Protein AF-A0A9Q3DXQ9-F1 (afdb_monomer_lite)

Structure (mmCIF, N/CA/C/O backbone):
data_AF-A0A9Q3DXQ9-F1
#
_entry.id   AF-A0A9Q3DXQ9-F1
#
loop_
_atom_site.group_PDB
_atom_site.id
_atom_site.type_symbol
_atom_site.label_atom_id
_atom_site.label_alt_id
_atom_site.label_comp_id
_atom_site.label_asym_id
_atom_site.label_entity_id
_atom_site.label_seq_id
_atom_site.pdbx_PDB_ins_code
_atom_site.Cartn_x
_atom_site.Cartn_y
_atom_site.Cartn_z
_atom_site.occupancy
_atom_site.B_iso_or_equiv
_atom_site.auth_seq_id
_atom_site.auth_comp_id
_atom_site.auth_asym_id
_atom_site.auth_atom_id
_atom_site.pdbx_PDB_model_num
ATOM 1 N N . MET A 1 1 ? 27.767 -48.692 -60.771 1.00 51.47 1 MET A N 1
ATOM 2 C CA . MET A 1 1 ? 28.866 -48.585 -59.781 1.00 51.47 1 MET A CA 1
ATOM 3 C C . MET A 1 1 ? 28.469 -47.549 -58.734 1.00 51.47 1 MET A C 1
ATOM 5 O O . MET A 1 1 ? 28.466 -46.366 -59.044 1.00 51.47 1 MET A O 1
ATOM 9 N N . PHE A 1 2 ? 28.055 -47.967 -57.535 1.00 63.66 2 PHE A N 1
ATOM 10 C CA . PHE A 1 2 ? 27.648 -47.040 -56.471 1.00 63.66 2 PHE A CA 1
ATOM 11 C C . PHE A 1 2 ? 28.882 -46.522 -55.724 1.00 63.66 2 PHE A C 1
ATOM 13 O O . PHE A 1 2 ? 29.596 -47.300 -55.092 1.00 63.66 2 PHE A O 1
ATOM 20 N N . ARG A 1 3 ? 29.151 -45.214 -55.803 1.00 76.69 3 ARG A N 1
ATOM 21 C CA . ARG A 1 3 ? 30.182 -44.564 -54.983 1.00 76.69 3 ARG A CA 1
ATOM 22 C C . ARG A 1 3 ? 29.610 -44.366 -53.581 1.00 76.69 3 ARG A C 1
ATOM 24 O O . ARG A 1 3 ? 28.665 -43.603 -53.413 1.00 76.69 3 ARG A O 1
ATOM 31 N N . LYS A 1 4 ? 30.151 -45.072 -52.585 1.00 80.06 4 LYS A N 1
ATOM 32 C CA . LYS A 1 4 ? 29.791 -44.834 -51.181 1.00 80.06 4 LYS A CA 1
ATOM 33 C C . LYS A 1 4 ? 30.232 -43.417 -50.803 1.00 80.06 4 LYS A C 1
ATOM 35 O O . LYS A 1 4 ? 31.366 -43.039 -51.093 1.00 80.06 4 LYS A O 1
ATOM 40 N N . HIS A 1 5 ? 29.344 -42.635 -50.189 1.00 78.12 5 HIS A N 1
ATOM 41 C CA . HIS A 1 5 ? 29.721 -41.339 -49.631 1.00 78.12 5 HIS A CA 1
ATOM 42 C C . HIS A 1 5 ? 30.760 -41.543 -48.522 1.00 78.12 5 HIS A C 1
ATOM 44 O O . HIS A 1 5 ? 30.633 -42.503 -47.756 1.00 78.12 5 HIS A O 1
ATOM 50 N N . PRO A 1 6 ? 31.790 -40.685 -48.427 1.00 79.44 6 PRO A N 1
ATOM 51 C CA . PRO A 1 6 ? 32.726 -40.766 -47.321 1.00 79.44 6 PRO A CA 1
ATOM 52 C C . PRO A 1 6 ? 31.966 -40.480 -46.025 1.00 79.44 6 PRO A C 1
ATOM 54 O O . PRO A 1 6 ? 31.394 -39.406 -45.849 1.00 79.44 6 PRO A O 1
ATOM 57 N N . VAL A 1 7 ? 31.937 -41.465 -45.131 1.00 75.25 7 VAL A N 1
ATOM 58 C CA . VAL A 1 7 ? 31.407 -41.298 -43.779 1.00 75.25 7 VAL A CA 1
ATOM 59 C C . VAL A 1 7 ? 32.590 -40.953 -42.894 1.00 75.25 7 VAL A C 1
ATOM 61 O O . VAL A 1 7 ? 33.538 -41.731 -42.782 1.00 75.25 7 VAL A O 1
ATOM 64 N N . PHE A 1 8 ? 32.557 -39.766 -42.300 1.00 73.25 8 PHE A N 1
ATOM 65 C CA . PHE A 1 8 ? 33.570 -39.366 -41.335 1.00 73.25 8 PHE A CA 1
ATOM 66 C C . PHE A 1 8 ? 33.491 -40.283 -40.107 1.00 73.25 8 PHE A C 1
ATOM 68 O O . PHE A 1 8 ? 32.383 -40.558 -39.634 1.00 73.25 8 PHE A O 1
ATOM 75 N N . PRO A 1 9 ? 34.628 -40.769 -39.577 1.00 74.19 9 PRO A N 1
ATOM 76 C CA . PRO A 1 9 ? 34.614 -41.569 -38.364 1.00 74.19 9 PRO A CA 1
ATOM 77 C C . PRO A 1 9 ? 34.008 -40.744 -37.229 1.00 74.19 9 PRO A C 1
ATOM 79 O O . PRO A 1 9 ? 34.453 -39.634 -36.933 1.00 74.19 9 PRO A O 1
ATOM 82 N N . VAL A 1 10 ? 32.981 -41.290 -36.584 1.00 66.56 10 VAL A N 1
ATOM 83 C CA . VAL A 1 10 ? 32.321 -40.667 -35.433 1.00 66.56 10 VAL A CA 1
ATOM 84 C C . VAL A 1 10 ? 33.156 -40.914 -34.177 1.00 66.56 10 VAL A C 1
ATOM 86 O O . VAL A 1 10 ? 32.727 -41.563 -33.233 1.00 66.56 10 VAL A O 1
ATOM 89 N N . SER A 1 11 ? 34.375 -40.385 -34.134 1.00 67.69 11 SER A N 1
ATOM 90 C CA . SER A 1 11 ? 35.051 -40.139 -32.858 1.00 67.69 11 SER A CA 1
ATOM 91 C C . SER A 1 11 ? 34.874 -38.669 -32.482 1.00 67.69 11 SER A C 1
ATOM 93 O O . SER A 1 11 ? 35.838 -37.939 -32.279 1.00 67.69 11 SER A O 1
ATOM 95 N N . LEU A 1 12 ? 33.619 -38.211 -32.412 1.00 64.50 12 LEU A N 1
ATOM 96 C CA . LEU A 1 12 ? 33.260 -36.896 -31.865 1.00 64.50 12 LEU A CA 1
ATOM 97 C C . LEU A 1 12 ? 33.049 -36.963 -30.348 1.00 64.50 12 LEU A C 1
ATOM 99 O O . LEU A 1 12 ? 32.206 -36.260 -29.795 1.00 64.50 12 LEU A O 1
ATOM 103 N N . VAL A 1 13 ? 33.815 -37.798 -29.646 1.00 67.75 13 VAL A N 1
ATOM 104 C CA . VAL A 1 13 ? 33.833 -37.730 -28.187 1.00 67.75 13 VAL A CA 1
ATOM 105 C C . VAL A 1 13 ? 34.836 -36.655 -27.814 1.00 67.75 13 VAL A C 1
ATOM 107 O O . VAL A 1 13 ? 36.040 -36.890 -27.748 1.00 67.75 13 VAL A O 1
ATOM 110 N N . LYS A 1 14 ? 34.334 -35.437 -27.613 1.00 73.56 14 LYS A N 1
ATOM 111 C CA . LYS A 1 14 ? 35.119 -34.383 -26.976 1.00 73.56 14 LYS A CA 1
ATOM 112 C C . LYS A 1 14 ? 35.345 -34.809 -25.523 1.00 73.56 14 LYS A C 1
ATOM 114 O O . LYS A 1 14 ? 3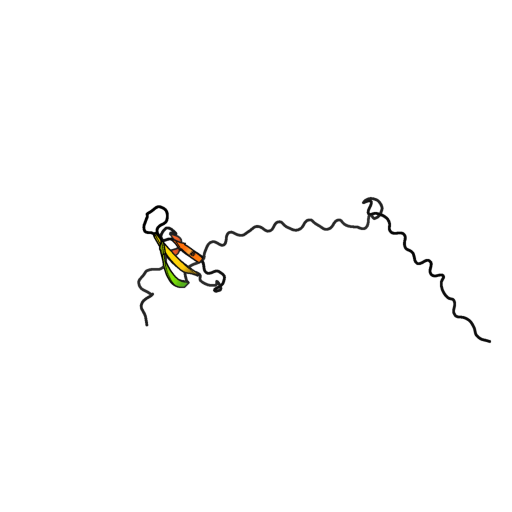4.356 -34.972 -24.807 1.00 73.56 14 LYS A O 1
ATOM 119 N N . PRO A 1 15 ? 36.596 -35.018 -25.078 1.00 71.12 15 PRO A N 1
ATOM 120 C CA . PRO A 1 15 ? 36.844 -35.339 -23.684 1.00 71.12 15 PRO A CA 1
ATOM 121 C C . PRO A 1 15 ? 36.368 -34.168 -22.820 1.00 71.12 15 PRO A C 1
ATOM 123 O O . PRO A 1 15 ? 36.716 -33.012 -23.069 1.00 71.12 15 PRO A O 1
ATOM 126 N N . TYR A 1 16 ? 35.534 -34.464 -21.824 1.00 67.06 16 TYR A N 1
ATOM 127 C CA . TYR A 1 16 ? 35.092 -33.470 -20.856 1.00 67.06 16 TYR A CA 1
ATOM 128 C C . TYR A 1 16 ? 36.249 -33.191 -19.893 1.00 67.06 16 TYR A C 1
ATOM 130 O O . TYR A 1 16 ? 36.520 -33.976 -18.986 1.00 67.06 16 TYR A O 1
ATOM 138 N N . CYS A 1 17 ? 36.973 -32.094 -20.106 1.00 65.88 17 CYS A N 1
ATOM 139 C CA . CYS A 1 17 ? 37.958 -31.631 -19.138 1.00 65.88 17 CYS A CA 1
ATOM 140 C C . CYS A 1 17 ? 37.226 -31.030 -17.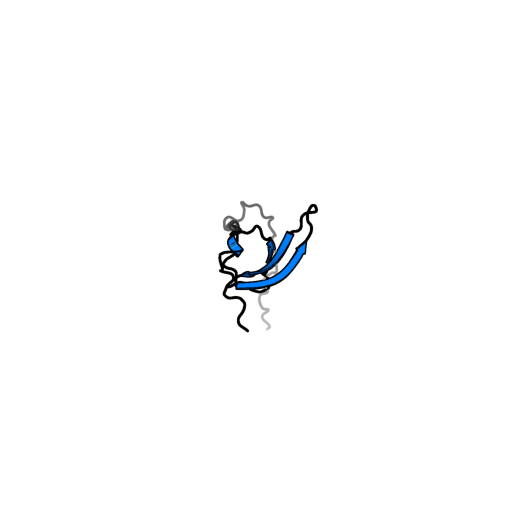933 1.00 65.88 17 CYS A C 1
ATOM 142 O O . CYS A 1 17 ? 36.365 -30.161 -18.096 1.00 65.88 17 CYS A O 1
ATOM 144 N N . GLN A 1 18 ? 37.591 -31.458 -16.721 1.00 69.06 18 GLN A N 1
ATOM 145 C CA . GLN A 1 18 ? 37.190 -30.754 -15.504 1.00 69.06 18 GLN A CA 1
ATOM 146 C C . GLN A 1 18 ? 37.662 -29.298 -15.591 1.00 69.06 18 GLN A C 1
ATOM 148 O O . GLN A 1 18 ? 38.686 -28.998 -16.212 1.00 69.06 18 GLN A O 1
ATOM 153 N N . THR A 1 19 ? 36.863 -28.387 -15.035 1.00 62.34 19 THR A N 1
ATOM 154 C CA . THR A 1 19 ? 37.097 -26.941 -15.115 1.00 62.34 19 THR A CA 1
ATOM 155 C C . THR A 1 19 ? 38.247 -26.558 -14.181 1.00 62.34 19 THR A C 1
ATOM 157 O O . THR A 1 19 ? 38.037 -25.936 -13.151 1.00 62.34 19 THR A O 1
ATOM 160 N N . GLU A 1 20 ? 39.467 -26.942 -14.541 1.00 65.50 20 GLU A N 1
ATOM 161 C CA . GLU A 1 20 ? 40.678 -26.355 -13.980 1.00 65.50 20 GLU A CA 1
ATOM 162 C C . GLU A 1 20 ? 40.853 -24.990 -14.649 1.00 65.50 20 GLU A C 1
ATOM 164 O O . GLU A 1 20 ? 40.933 -24.898 -15.881 1.00 65.50 20 GLU A O 1
ATOM 169 N N . GLY A 1 21 ? 40.830 -23.923 -13.848 1.00 60.41 21 GLY A N 1
ATOM 170 C CA . GLY A 1 21 ? 40.768 -22.532 -14.314 1.00 60.41 21 GLY A CA 1
ATOM 171 C C . GLY A 1 21 ? 41.874 -22.129 -15.296 1.00 60.41 21 GLY A C 1
ATOM 172 O O . GLY A 1 21 ? 41.681 -21.189 -16.063 1.00 60.41 21 GLY A O 1
ATOM 173 N N . ASP A 1 22 ? 42.974 -22.879 -15.336 1.00 61.06 22 ASP A N 1
ATOM 174 C CA . ASP A 1 22 ? 44.168 -22.554 -16.118 1.00 61.06 22 ASP A CA 1
ATOM 175 C C . ASP A 1 22 ? 44.176 -23.138 -17.540 1.00 61.06 22 ASP A C 1
ATOM 177 O O . ASP A 1 22 ? 45.001 -22.751 -18.365 1.00 61.06 22 ASP A O 1
ATOM 181 N N . LYS A 1 23 ? 43.255 -24.053 -17.879 1.00 61.25 23 LYS A N 1
ATOM 182 C CA . LYS A 1 23 ? 43.242 -24.716 -19.204 1.00 61.25 23 LYS A CA 1
ATOM 183 C C . LYS A 1 23 ? 42.430 -23.978 -20.272 1.00 61.25 23 LYS A C 1
ATOM 185 O O . LYS A 1 23 ? 42.541 -24.301 -21.452 1.00 61.25 23 LYS A O 1
ATOM 190 N N . CYS A 1 24 ? 41.633 -22.982 -19.883 1.00 58.78 24 CYS A N 1
ATOM 191 C CA . CYS A 1 24 ? 40.744 -22.245 -20.787 1.00 58.78 24 CYS A CA 1
ATOM 192 C C . CYS A 1 24 ? 40.880 -20.724 -20.582 1.00 58.78 24 CYS A C 1
ATOM 194 O O . CYS A 1 24 ? 39.970 -20.110 -20.017 1.00 58.78 24 CYS A O 1
ATOM 196 N N . PRO A 1 25 ? 41.963 -20.085 -21.070 1.00 60.31 25 PRO A N 1
ATOM 197 C CA . PRO A 1 25 ? 42.223 -18.656 -20.847 1.00 60.31 25 PRO A CA 1
ATOM 198 C C . PRO A 1 25 ? 41.147 -17.732 -21.450 1.00 60.31 25 PRO A C 1
ATOM 200 O O . PRO A 1 25 ? 41.010 -16.581 -21.048 1.00 60.31 25 PRO A O 1
ATOM 203 N N . SER A 1 26 ? 40.339 -18.229 -22.392 1.00 62.03 26 SER A N 1
ATOM 204 C CA . SER A 1 26 ? 39.231 -17.487 -23.013 1.00 62.03 26 SER A CA 1
ATOM 205 C C . SER A 1 26 ? 37.971 -17.408 -22.142 1.00 62.03 26 SER A C 1
ATOM 207 O O . SER A 1 26 ? 37.047 -16.659 -22.468 1.00 62.03 26 SER A O 1
ATOM 209 N N . ARG A 1 27 ? 37.887 -18.183 -21.051 1.00 65.81 27 ARG A N 1
ATOM 210 C CA . ARG A 1 27 ? 36.719 -18.205 -20.164 1.00 65.81 27 ARG A CA 1
ATOM 211 C C . ARG A 1 27 ? 36.796 -17.010 -19.215 1.00 65.81 27 ARG A C 1
ATOM 213 O O . ARG A 1 27 ? 37.249 -17.130 -18.08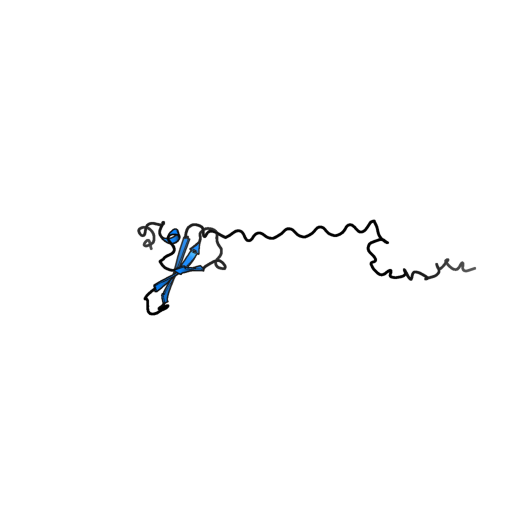1 1.00 65.81 27 ARG A O 1
ATOM 220 N N . LYS A 1 28 ? 36.371 -15.836 -19.691 1.00 71.31 28 LYS A N 1
ATOM 221 C CA . LYS A 1 28 ? 36.205 -14.653 -18.835 1.00 71.31 28 LYS A CA 1
ATOM 222 C C . LYS A 1 28 ? 35.289 -15.042 -17.670 1.00 71.31 28 LYS A C 1
ATOM 224 O O . LYS A 1 28 ? 34.184 -15.530 -17.904 1.00 71.31 28 LYS A O 1
ATOM 229 N N . ARG A 1 29 ? 35.758 -14.891 -16.426 1.00 69.12 29 ARG A N 1
ATOM 230 C CA . ARG A 1 29 ? 34.902 -15.061 -15.243 1.00 69.12 29 ARG A CA 1
ATOM 231 C C . ARG A 1 29 ? 33.733 -14.087 -15.385 1.00 69.12 29 ARG A C 1
ATOM 233 O O . ARG A 1 29 ? 33.956 -12.922 -15.712 1.00 69.12 29 ARG A O 1
ATOM 240 N N . ASN A 1 30 ? 32.509 -14.575 -15.200 1.00 71.06 30 ASN A N 1
ATOM 241 C CA . ASN A 1 30 ? 31.330 -13.715 -15.233 1.00 71.06 30 ASN A CA 1
ATOM 242 C C . ASN A 1 30 ? 31.520 -12.589 -14.203 1.00 71.06 30 ASN A C 1
ATOM 244 O O . ASN A 1 30 ? 31.947 -12.887 -13.083 1.00 71.06 30 ASN A O 1
ATOM 248 N N . PRO A 1 31 ? 31.261 -11.320 -14.563 1.00 74.19 31 PRO A N 1
ATOM 249 C CA . PRO A 1 31 ? 31.372 -10.224 -13.614 1.00 74.19 31 PRO A CA 1
ATOM 250 C C . PRO A 1 31 ? 30.400 -10.452 -12.454 1.00 74.19 31 PRO A C 1
ATOM 252 O O . PRO A 1 31 ? 29.277 -10.920 -12.657 1.00 74.19 31 PRO A O 1
ATOM 255 N N . THR A 1 32 ? 30.852 -10.141 -11.240 1.00 77.56 32 THR A N 1
ATOM 256 C CA . THR A 1 32 ? 30.021 -10.173 -10.034 1.00 77.56 32 THR A CA 1
ATOM 257 C C . THR A 1 32 ? 28.771 -9.311 -10.258 1.00 77.56 32 THR A C 1
ATOM 259 O O . THR A 1 32 ? 28.918 -8.174 -10.718 1.00 77.56 32 THR A O 1
ATOM 262 N N . PRO A 1 33 ? 27.553 -9.816 -9.977 1.00 77.25 33 PRO A N 1
ATOM 263 C CA . PRO A 1 33 ? 26.338 -9.015 -10.085 1.00 77.25 33 PRO A CA 1
ATOM 264 C C . PRO A 1 33 ? 26.422 -7.767 -9.193 1.00 77.25 33 PRO A C 1
ATOM 266 O O . PRO A 1 33 ? 26.996 -7.853 -8.105 1.00 77.25 33 PRO A O 1
ATOM 269 N N . PRO A 1 34 ? 25.867 -6.620 -9.622 1.00 77.94 34 PRO A N 1
ATOM 270 C CA . PRO A 1 34 ? 25.823 -5.433 -8.782 1.00 77.94 34 PRO A CA 1
ATOM 271 C C . PRO A 1 34 ? 24.986 -5.694 -7.525 1.00 77.94 34 PRO A C 1
ATOM 273 O O . PRO A 1 34 ? 23.962 -6.379 -7.572 1.00 77.94 34 PRO A O 1
ATOM 276 N N . GLU A 1 35 ? 25.430 -5.124 -6.409 1.00 75.75 35 GLU A N 1
ATOM 277 C CA . GLU A 1 35 ? 24.699 -5.130 -5.146 1.00 75.75 35 GLU A CA 1
ATOM 278 C C . GLU A 1 35 ? 23.415 -4.300 -5.299 1.00 75.75 35 GLU A C 1
ATOM 280 O O . GLU A 1 35 ? 23.447 -3.144 -5.728 1.00 75.75 35 GLU A O 1
ATOM 285 N N . ILE A 1 36 ? 22.264 -4.912 -5.009 1.00 70.19 36 ILE A N 1
ATOM 286 C CA . ILE A 1 36 ? 20.963 -4.246 -5.079 1.00 70.19 36 ILE A CA 1
ATOM 287 C C . ILE A 1 36 ? 20.836 -3.396 -3.816 1.00 70.19 36 ILE A C 1
ATOM 289 O O . ILE A 1 36 ? 20.591 -3.922 -2.735 1.00 70.19 36 ILE A O 1
ATOM 293 N N . VAL A 1 37 ? 21.013 -2.084 -3.949 1.00 66.62 37 VAL A N 1
ATOM 294 C CA . VAL A 1 37 ? 20.723 -1.149 -2.859 1.00 66.62 37 VAL A CA 1
ATOM 295 C C . VAL A 1 37 ? 19.205 -1.025 -2.755 1.00 66.62 37 VAL A C 1
ATOM 297 O O . VAL A 1 37 ? 18.558 -0.506 -3.668 1.00 66.62 37 VAL A O 1
ATOM 300 N N . GLU A 1 38 ? 18.626 -1.519 -1.661 1.00 62.19 38 GLU A N 1
ATOM 301 C CA . GLU A 1 38 ? 17.232 -1.243 -1.317 1.00 62.19 38 GLU A CA 1
ATOM 30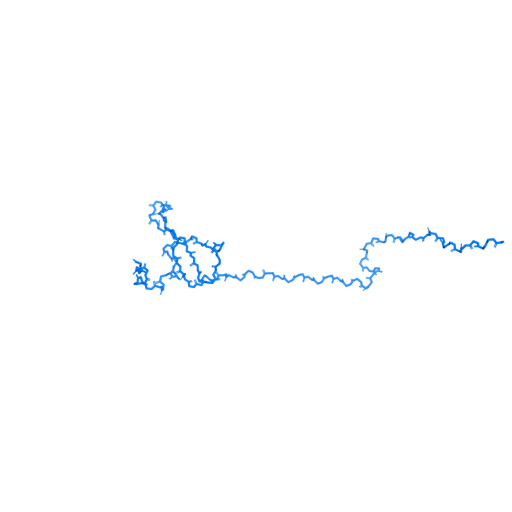2 C C . GLU A 1 38 ? 17.107 0.261 -1.057 1.00 62.19 38 GLU A C 1
ATOM 304 O O . GLU A 1 38 ? 17.503 0.772 -0.011 1.00 62.19 38 GLU A O 1
ATOM 309 N N . VAL A 1 39 ? 16.616 1.001 -2.051 1.00 58.09 39 VAL A N 1
ATOM 310 C CA . VAL A 1 39 ? 16.242 2.401 -1.859 1.00 58.09 39 VAL A CA 1
ATOM 311 C C . VAL A 1 39 ? 15.131 2.395 -0.817 1.00 58.09 39 VAL A C 1
ATOM 313 O O . VAL A 1 39 ? 14.059 1.844 -1.076 1.00 58.09 39 VAL A O 1
ATOM 316 N N . GLU A 1 40 ? 15.378 2.966 0.364 1.00 60.09 40 GLU A N 1
ATOM 317 C CA . GLU A 1 40 ? 14.303 3.205 1.320 1.00 60.09 40 GLU A CA 1
ATOM 318 C C . GLU A 1 40 ? 13.239 4.058 0.619 1.00 60.09 40 GLU A C 1
ATOM 320 O O . GLU A 1 40 ? 13.434 5.250 0.363 1.00 60.09 40 GLU A O 1
ATOM 325 N N . ASP A 1 41 ? 12.120 3.420 0.267 1.00 60.31 41 ASP A N 1
ATOM 326 C CA . ASP A 1 41 ? 10.924 4.062 -0.266 1.00 60.31 41 ASP A CA 1
ATOM 327 C C . ASP A 1 41 ? 10.382 4.989 0.831 1.00 60.31 41 ASP A C 1
ATOM 329 O O . ASP A 1 41 ? 9.494 4.621 1.611 1.00 60.31 41 ASP A O 1
ATOM 333 N N . SER A 1 42 ? 10.933 6.201 0.909 1.00 61.69 42 SER A N 1
ATOM 334 C CA . SER A 1 42 ? 10.336 7.270 1.697 1.00 61.69 42 SER A CA 1
ATOM 335 C C . SER A 1 42 ? 8.894 7.436 1.204 1.00 61.69 42 SER A C 1
ATOM 337 O O . SER A 1 42 ? 8.656 7.609 0.001 1.00 61.69 42 SER A O 1
ATOM 339 N N . PRO A 1 43 ? 7.890 7.274 2.083 1.00 65.31 43 PRO A N 1
ATOM 340 C CA . PRO A 1 43 ? 6.510 7.284 1.642 1.00 65.31 43 PRO A CA 1
ATOM 341 C C . PRO A 1 43 ? 6.189 8.686 1.130 1.00 65.31 43 PRO A C 1
ATOM 343 O O . PRO A 1 43 ? 6.243 9.658 1.880 1.00 65.31 43 PRO A O 1
ATOM 346 N N . GLY A 1 44 ? 5.872 8.780 -0.162 1.00 72.75 44 GLY A N 1
ATOM 347 C CA . GLY A 1 44 ? 5.411 10.021 -0.774 1.00 72.75 44 GLY A CA 1
ATOM 348 C C . GLY A 1 44 ? 4.116 10.542 -0.130 1.00 72.75 44 GLY A C 1
ATOM 349 O O . GLY A 1 44 ? 3.560 9.922 0.777 1.00 72.75 44 GLY A O 1
ATOM 350 N N . PRO A 1 45 ? 3.573 11.671 -0.607 1.00 82.00 45 PRO A N 1
ATOM 351 C CA . PRO A 1 45 ? 2.374 12.267 -0.029 1.00 82.00 45 PRO A CA 1
ATOM 352 C C . PRO A 1 45 ? 1.177 11.308 -0.049 1.00 82.00 45 PRO A C 1
ATOM 354 O O . PRO A 1 45 ? 0.948 10.564 -1.010 1.00 82.00 45 PRO A O 1
ATOM 357 N N . VAL A 1 46 ? 0.369 11.359 1.008 1.00 85.25 46 VAL A N 1
ATOM 358 C CA . VAL A 1 46 ? -0.855 10.561 1.130 1.00 85.25 46 VAL A CA 1
ATOM 359 C C . VAL A 1 46 ? -1.876 10.988 0.074 1.00 85.25 46 VAL A C 1
ATOM 361 O O . VAL A 1 46 ? -2.124 12.174 -0.137 1.00 85.25 46 VAL A O 1
ATOM 364 N N . LYS A 1 47 ? -2.483 10.009 -0.605 1.00 87.50 47 LYS A N 1
ATOM 365 C CA . LYS A 1 47 ? -3.617 10.232 -1.510 1.00 87.50 47 LYS A CA 1
ATOM 366 C C . LYS A 1 47 ? -4.943 10.112 -0.768 1.00 87.50 47 LYS A C 1
ATOM 368 O O . LYS A 1 47 ? -5.798 10.973 -0.928 1.00 87.50 47 LYS A O 1
ATOM 373 N N . LYS A 1 48 ? -5.142 9.019 -0.021 1.00 86.94 48 LYS A N 1
ATOM 374 C CA . LYS A 1 48 ? -6.368 8.782 0.758 1.00 86.94 48 LYS A CA 1
ATOM 375 C C . LYS A 1 48 ? -6.179 7.751 1.866 1.00 86.94 48 LYS A C 1
ATOM 377 O O . LYS A 1 48 ? -5.313 6.881 1.778 1.00 86.94 48 LYS A O 1
ATOM 382 N N . ILE A 1 49 ? -7.062 7.808 2.859 1.00 90.69 49 ILE A N 1
ATOM 383 C CA . ILE A 1 49 ? -7.202 6.791 3.905 1.00 90.69 49 ILE A CA 1
ATOM 384 C C . ILE A 1 49 ? -8.318 5.829 3.496 1.00 90.69 49 ILE A C 1
ATOM 386 O O . ILE A 1 49 ? -9.424 6.255 3.177 1.00 90.69 49 ILE A O 1
ATOM 390 N N . ILE A 1 50 ? -8.026 4.531 3.491 1.00 92.50 50 ILE A N 1
ATOM 391 C CA . ILE A 1 50 ? -8.976 3.485 3.086 1.00 92.50 50 ILE A CA 1
ATOM 392 C C . ILE A 1 50 ? -9.722 2.938 4.299 1.00 92.50 50 ILE A C 1
ATOM 394 O O . ILE A 1 50 ? -10.931 2.726 4.254 1.00 92.50 50 ILE A O 1
ATOM 398 N N . LYS A 1 51 ? -8.992 2.669 5.383 1.00 91.81 51 LYS A N 1
ATOM 399 C CA . LYS A 1 51 ? -9.542 2.021 6.574 1.00 91.81 51 LYS A CA 1
ATOM 400 C C . LYS A 1 51 ? -8.876 2.555 7.827 1.00 91.81 51 LYS A C 1
ATOM 402 O O . LYS A 1 51 ? -7.683 2.835 7.825 1.00 91.81 51 LYS A O 1
ATOM 407 N N . ALA A 1 52 ? -9.634 2.630 8.910 1.00 91.00 52 ALA A N 1
ATOM 408 C CA . ALA A 1 52 ? -9.111 2.894 10.240 1.00 91.00 52 ALA A CA 1
ATOM 409 C C . ALA A 1 52 ? -9.358 1.678 11.136 1.00 91.00 52 ALA A C 1
ATOM 411 O O . ALA A 1 52 ? -10.390 1.014 11.025 1.00 91.00 52 ALA A O 1
ATOM 412 N N . ARG A 1 53 ? -8.424 1.394 12.042 1.00 91.00 53 ARG A N 1
ATOM 413 C CA . ARG A 1 53 ? -8.633 0.439 13.135 1.00 91.00 53 ARG A CA 1
ATOM 414 C C . ARG A 1 53 ? -8.049 0.967 14.434 1.00 91.00 53 ARG A C 1
ATOM 416 O O . ARG A 1 53 ? -7.067 1.710 14.433 1.00 91.00 53 ARG A O 1
ATOM 423 N N . LYS A 1 54 ? -8.647 0.561 15.549 1.00 91.19 54 LYS A N 1
ATOM 424 C CA . LYS A 1 54 ? -8.130 0.817 16.892 1.00 91.19 54 LYS A CA 1
ATOM 425 C C . LYS A 1 54 ? -7.429 -0.443 17.385 1.00 91.19 54 LYS A C 1
ATOM 427 O O . LYS A 1 54 ? -7.987 -1.530 17.281 1.00 91.19 54 LYS A O 1
ATOM 432 N N . ILE A 1 55 ? -6.215 -0.288 17.888 1.00 90.88 55 ILE A N 1
ATOM 433 C CA . ILE A 1 55 ? -5.409 -1.361 18.463 1.00 90.88 55 ILE A CA 1
ATOM 434 C C . ILE A 1 55 ? -4.959 -0.957 19.868 1.00 90.88 55 ILE A C 1
ATOM 436 O O . ILE A 1 55 ? -4.857 0.232 20.171 1.00 90.88 55 ILE A O 1
ATOM 440 N N . ARG A 1 56 ? -4.702 -1.952 20.721 1.00 90.75 56 ARG A N 1
ATOM 441 C CA . ARG A 1 56 ? -4.213 -1.761 22.094 1.00 90.75 56 ARG A CA 1
ATOM 442 C C . ARG A 1 56 ? -2.849 -2.416 22.321 1.00 90.75 56 ARG A C 1
ATOM 444 O O . ARG A 1 56 ? -2.757 -3.331 23.138 1.00 90.75 56 ARG A O 1
ATOM 451 N N . PRO A 1 57 ? -1.793 -2.019 21.589 1.00 83.81 57 PRO A N 1
ATOM 452 C CA . PRO A 1 57 ? -0.459 -2.508 21.898 1.00 83.81 57 PRO A CA 1
ATOM 453 C C . PRO A 1 57 ? -0.068 -1.987 23.286 1.00 83.81 57 PRO A C 1
ATOM 455 O O . PRO A 1 57 ? -0.210 -0.799 23.574 1.00 83.81 57 PRO A O 1
ATOM 458 N N . ASN A 1 58 ? 0.376 -2.884 24.166 1.00 86.50 58 ASN A N 1
ATOM 459 C CA . ASN A 1 58 ? 0.843 -2.556 25.519 1.00 86.50 58 ASN A CA 1
ATOM 460 C C . ASN A 1 58 ? -0.182 -1.779 26.371 1.00 86.50 58 ASN A C 1
ATOM 462 O O . ASN A 1 58 ? 0.177 -0.886 27.134 1.00 86.50 58 ASN A O 1
ATOM 466 N N . GLY A 1 59 ? -1.475 -2.078 26.204 1.00 88.88 59 GLY A N 1
ATOM 467 C CA . GLY A 1 59 ? -2.553 -1.439 26.969 1.00 88.88 59 GLY A CA 1
ATOM 468 C C . GLY A 1 59 ? -2.865 0.009 26.568 1.00 88.88 59 GLY A C 1
ATOM 469 O O . GLY A 1 59 ? -3.777 0.606 27.134 1.00 88.88 59 GLY A O 1
ATOM 470 N N . GLN A 1 60 ? -2.169 0.570 25.574 1.00 88.62 60 GLN A N 1
ATOM 471 C CA . GLN A 1 60 ? -2.397 1.934 25.101 1.00 88.62 60 GLN A CA 1
ATOM 472 C C . GLN A 1 60 ? -3.298 1.968 23.867 1.00 88.62 60 GLN A C 1
ATOM 474 O O . GLN A 1 60 ? -3.078 1.255 22.892 1.00 88.62 60 GLN A O 1
ATOM 479 N N . ASP A 1 61 ? -4.295 2.854 23.875 1.00 88.62 61 ASP A N 1
ATOM 480 C CA . ASP A 1 61 ? -5.227 3.032 22.762 1.00 88.62 61 ASP A CA 1
ATOM 481 C C . ASP A 1 61 ? -4.574 3.749 21.564 1.00 88.62 61 ASP A C 1
ATOM 483 O O . ASP A 1 61 ? -4.547 4.980 21.469 1.00 88.62 61 ASP A O 1
ATOM 487 N N . GLN A 1 62 ? -4.118 2.982 20.575 1.00 87.88 62 GLN A N 1
ATOM 488 C CA . GLN A 1 62 ? -3.556 3.510 19.333 1.00 87.88 62 GLN A CA 1
ATOM 489 C C . GLN A 1 62 ? -4.541 3.351 18.165 1.00 87.88 62 GLN A C 1
ATOM 491 O O . GLN A 1 62 ? -5.259 2.360 18.051 1.00 87.88 62 GLN A O 1
ATOM 496 N N . ARG A 1 63 ? -4.599 4.345 17.268 1.00 88.31 63 ARG A N 1
ATOM 497 C CA . ARG A 1 63 ? -5.318 4.223 15.987 1.00 88.31 63 ARG A CA 1
ATOM 498 C C . ARG A 1 63 ? -4.299 4.033 14.873 1.00 88.31 63 ARG A C 1
ATOM 500 O O . ARG A 1 63 ? -3.294 4.744 14.835 1.00 88.31 63 ARG A O 1
ATOM 507 N N . GLN A 1 64 ? -4.593 3.091 13.989 1.00 90.81 64 GLN A N 1
ATOM 508 C CA . GLN A 1 64 ? -3.862 2.848 12.755 1.00 90.81 64 GLN A CA 1
ATOM 509 C C . GLN A 1 64 ? -4.770 3.112 11.559 1.00 90.81 64 GLN A C 1
ATOM 511 O O . GLN A 1 64 ? -5.975 2.844 11.608 1.00 90.81 64 GLN A O 1
ATOM 516 N N . TYR A 1 65 ? -4.171 3.597 10.481 1.00 90.25 65 TYR A N 1
ATOM 517 C CA . TYR A 1 65 ? -4.836 3.922 9.230 1.00 90.25 65 TYR A CA 1
ATOM 518 C C . TYR A 1 65 ? -4.183 3.152 8.089 1.00 90.25 65 TYR A C 1
ATOM 520 O O . TYR A 1 65 ? -2.962 3.049 8.026 1.00 90.25 65 TYR A O 1
ATOM 528 N N . LEU A 1 66 ? -4.996 2.574 7.209 1.00 91.25 66 LEU A N 1
ATOM 529 C CA . LEU A 1 66 ? -4.538 1.976 5.963 1.00 91.25 66 LEU A CA 1
ATOM 530 C C . LEU A 1 66 ? -4.511 3.091 4.930 1.00 91.25 66 LEU A C 1
ATOM 532 O O . LEU A 1 66 ? -5.560 3.659 4.606 1.00 91.25 66 LEU A O 1
ATOM 536 N N . VAL A 1 67 ? -3.316 3.422 4.466 1.00 91.00 67 VAL A N 1
ATOM 537 C CA . VAL A 1 67 ? -3.066 4.616 3.671 1.00 91.00 67 VAL A CA 1
ATOM 538 C C . VAL A 1 67 ? -2.653 4.220 2.263 1.00 91.00 67 VAL A C 1
ATOM 540 O O . VAL A 1 67 ? -1.804 3.346 2.087 1.00 91.00 67 VAL A O 1
ATOM 543 N N . ARG A 1 68 ? -3.234 4.902 1.271 1.00 89.25 68 ARG A N 1
ATOM 544 C CA . ARG A 1 68 ? -2.784 4.859 -0.119 1.00 89.25 68 ARG A CA 1
ATOM 545 C C . ARG A 1 68 ? -1.994 6.113 -0.439 1.00 89.25 68 ARG A C 1
ATOM 547 O O . ARG A 1 68 ? -2.520 7.220 -0.297 1.00 89.25 68 ARG A O 1
ATOM 554 N N . PHE A 1 69 ? -0.764 5.943 -0.901 1.00 88.00 69 PHE A N 1
ATOM 555 C CA . PHE A 1 69 ? 0.116 7.043 -1.291 1.00 88.00 69 PHE A CA 1
ATOM 556 C C . PHE A 1 69 ? -0.130 7.483 -2.740 1.00 88.00 69 PHE A C 1
ATOM 558 O O . PHE A 1 69 ? -0.671 6.730 -3.558 1.00 88.00 69 PHE A O 1
ATOM 565 N N . LYS A 1 70 ? 0.217 8.733 -3.068 1.00 85.62 70 LYS A N 1
ATOM 566 C CA . LYS A 1 70 ? 0.153 9.229 -4.450 1.00 85.62 70 LYS A CA 1
ATOM 567 C C . LYS A 1 70 ? 1.127 8.426 -5.319 1.00 85.62 70 LYS A C 1
ATOM 569 O O . LYS A 1 70 ? 2.211 8.065 -4.876 1.00 85.62 70 LYS A O 1
ATOM 574 N N . SER A 1 71 ? 0.706 8.131 -6.547 1.00 84.31 71 SER A N 1
ATOM 575 C CA . SER A 1 71 ? 1.499 7.387 -7.540 1.00 84.31 71 SER A CA 1
ATOM 576 C C . SER A 1 71 ? 1.897 5.955 -7.143 1.00 84.31 71 SER A C 1
ATOM 578 O O . SER A 1 71 ? 2.742 5.360 -7.803 1.00 84.31 71 SER A O 1
ATOM 580 N N . GLN A 1 72 ? 1.274 5.376 -6.109 1.00 85.62 72 GLN A N 1
ATOM 581 C CA . GLN A 1 72 ? 1.461 3.975 -5.725 1.00 85.62 72 GLN A CA 1
ATOM 582 C C . GLN A 1 72 ? 0.199 3.145 -6.006 1.00 85.62 72 GLN A C 1
ATOM 584 O O . GLN A 1 72 ? -0.932 3.635 -5.902 1.00 85.62 72 GLN A O 1
ATOM 589 N N . THR A 1 73 ? 0.398 1.885 -6.399 1.00 87.38 73 THR A N 1
ATOM 590 C CA . THR A 1 73 ? -0.672 0.903 -6.619 1.00 87.38 73 THR A CA 1
ATOM 591 C C . THR A 1 73 ? -1.213 0.360 -5.297 1.00 87.38 73 THR A C 1
ATOM 593 O O . THR A 1 73 ? -0.607 0.536 -4.242 1.00 87.38 73 THR A O 1
ATOM 596 N N . ALA A 1 74 ? -2.373 -0.304 -5.354 1.00 86.62 74 ALA A N 1
ATOM 597 C CA . ALA A 1 74 ? -3.038 -0.868 -4.177 1.00 86.62 74 ALA A CA 1
ATOM 598 C C . ALA A 1 74 ? -2.166 -1.874 -3.404 1.00 86.62 74 ALA A C 1
ATOM 600 O O . ALA A 1 74 ? -2.300 -1.986 -2.190 1.00 86.62 74 ALA A O 1
ATOM 601 N N . ASP A 1 75 ? -1.242 -2.552 -4.086 1.00 88.69 75 ASP A N 1
ATOM 602 C CA . ASP A 1 75 ? -0.337 -3.532 -3.474 1.00 88.69 75 ASP A CA 1
ATOM 603 C C . ASP A 1 75 ? 0.668 -2.892 -2.506 1.00 88.69 75 ASP A C 1
ATOM 605 O O . ASP A 1 75 ? 1.210 -3.564 -1.633 1.00 88.69 75 ASP A O 1
ATOM 609 N N . LYS A 1 76 ? 0.908 -1.581 -2.640 1.00 86.69 76 LYS A N 1
ATOM 610 C CA . LYS A 1 76 ? 1.814 -0.814 -1.778 1.00 86.69 76 LYS A CA 1
ATOM 611 C C . LYS A 1 76 ? 1.095 -0.088 -0.635 1.00 86.69 76 LYS A C 1
ATOM 613 O O . LYS A 1 76 ? 1.712 0.730 0.048 1.00 86.69 76 LYS A O 1
ATOM 618 N N . ASP A 1 77 ? -0.192 -0.354 -0.406 1.00 88.94 77 ASP A N 1
ATOM 619 C CA . ASP A 1 77 ? -0.918 0.235 0.721 1.00 88.94 77 ASP A CA 1
ATOM 620 C C . ASP A 1 77 ? -0.320 -0.238 2.058 1.00 88.94 77 ASP A C 1
ATOM 622 O O . ASP A 1 77 ? -0.120 -1.433 2.282 1.00 88.94 77 ASP A O 1
ATOM 626 N N . LYS A 1 78 ? -0.062 0.695 2.983 1.00 89.19 78 LYS A N 1
ATOM 627 C CA . LYS A 1 78 ? 0.579 0.391 4.276 1.00 89.19 78 LYS A CA 1
ATOM 628 C C . LYS A 1 78 ? -0.285 0.817 5.462 1.00 89.19 78 LYS A C 1
ATOM 630 O O . LYS A 1 78 ? -0.996 1.823 5.421 1.00 89.19 78 LYS A O 1
ATOM 635 N N . MET A 1 79 ? -0.218 0.029 6.538 1.00 88.62 79 MET A N 1
ATOM 636 C CA . MET A 1 79 ? -0.796 0.358 7.846 1.00 88.62 79 MET A CA 1
ATOM 637 C C . MET A 1 79 ? 0.144 1.305 8.584 1.00 88.62 79 MET A C 1
ATOM 639 O O . MET A 1 79 ? 1.262 0.922 8.916 1.00 88.62 79 MET A O 1
ATOM 643 N N . VAL A 1 80 ? -0.322 2.515 8.881 1.00 87.69 80 VAL A N 1
ATOM 644 C CA . VAL A 1 80 ? 0.484 3.526 9.565 1.00 87.69 80 VAL A CA 1
ATOM 645 C C . VAL A 1 80 ? -0.199 4.005 10.842 1.00 87.69 80 VAL A C 1
ATOM 647 O O . VAL A 1 80 ? -1.421 4.163 10.903 1.00 87.69 80 VAL A O 1
ATOM 650 N N . GLY A 1 81 ? 0.591 4.185 11.900 1.00 84.31 81 GLY A N 1
ATOM 651 C CA . GLY A 1 81 ? 0.132 4.699 13.188 1.00 84.31 81 GLY A CA 1
ATOM 65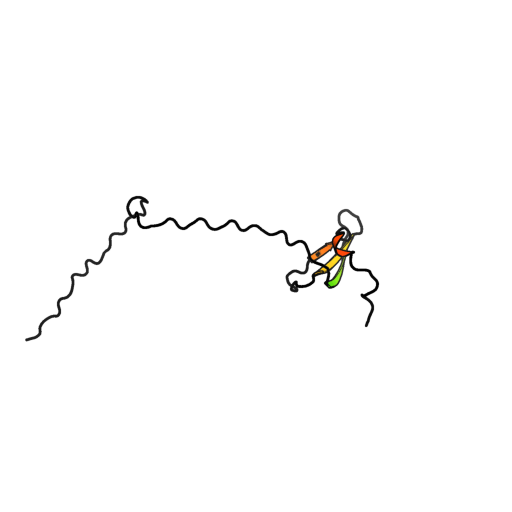2 C C . GLY A 1 81 ? 0.075 6.226 13.229 1.00 84.31 81 GLY A C 1
ATOM 653 O O . GLY A 1 81 ? 0.697 6.914 12.424 1.00 84.31 81 GLY A O 1
ATOM 654 N N . ARG A 1 82 ? -0.637 6.770 14.224 1.00 68.94 82 ARG A N 1
ATOM 655 C CA . ARG A 1 82 ? -0.761 8.226 14.430 1.00 68.94 82 ARG A CA 1
ATOM 656 C C . ARG A 1 82 ? 0.567 8.980 14.601 1.00 68.94 82 ARG A C 1
ATOM 658 O O . ARG A 1 82 ? 0.581 10.177 14.351 1.00 68.94 82 ARG A O 1
ATOM 665 N N . GLY A 1 83 ? 1.649 8.306 14.993 1.00 62.81 83 GLY A N 1
ATOM 666 C CA . GLY A 1 83 ? 2.956 8.927 15.247 1.00 62.81 83 GLY A CA 1
ATOM 667 C C . GLY A 1 83 ? 3.798 9.244 14.005 1.00 62.81 83 GLY A C 1
ATOM 668 O O . GLY A 1 83 ? 4.839 9.878 14.139 1.00 62.81 83 GLY A O 1
ATOM 669 N N . CYS A 1 84 ? 3.386 8.831 12.803 1.00 52.31 84 CYS A N 1
ATOM 670 C CA . CYS A 1 84 ? 4.126 9.174 11.588 1.00 52.31 84 CYS A CA 1
ATOM 671 C C . CYS A 1 84 ? 3.777 10.604 11.151 1.00 52.31 84 CYS A C 1
ATOM 673 O O . CYS A 1 84 ? 2.732 10.844 10.546 1.00 52.31 84 CYS A O 1
ATOM 675 N N . HIS A 1 85 ? 4.661 11.551 11.478 1.00 48.75 85 HIS A N 1
ATOM 676 C CA . HIS A 1 85 ? 4.523 12.981 11.171 1.00 48.75 85 HIS A CA 1
ATOM 677 C C . HIS A 1 85 ? 4.303 13.282 9.676 1.00 48.75 85 HIS A C 1
ATOM 679 O O . HIS A 1 85 ? 3.629 14.255 9.354 1.00 48.75 85 HIS A O 1
ATOM 685 N N . SER A 1 86 ? 4.768 12.414 8.772 1.00 53.78 86 SER A N 1
ATOM 686 C CA . SER A 1 86 ? 4.630 12.570 7.315 1.00 53.78 86 SER A CA 1
ATOM 687 C C . SER A 1 86 ? 3.206 12.378 6.769 1.00 53.78 86 SER A C 1
ATOM 689 O O . SER A 1 86 ? 2.955 12.650 5.599 1.00 53.78 86 SER A O 1
ATOM 691 N N . ILE A 1 87 ? 2.250 11.919 7.585 1.00 53.78 87 ILE A N 1
ATOM 692 C CA . ILE A 1 87 ? 0.849 11.740 7.157 1.00 53.78 87 ILE A CA 1
ATOM 693 C C . ILE A 1 87 ? 0.027 13.021 7.328 1.00 53.78 87 ILE A C 1
ATOM 695 O O . ILE A 1 87 ? -0.962 13.215 6.624 1.00 53.78 87 ILE A O 1
ATOM 699 N N . TRP A 1 88 ? 0.420 13.899 8.251 1.00 51.50 88 TRP A N 1
ATOM 700 C CA . TRP A 1 88 ? -0.436 14.989 8.730 1.00 51.50 88 TRP A CA 1
ATOM 701 C C . TRP A 1 88 ? -0.213 16.331 8.024 1.00 51.50 88 TRP A C 1
ATOM 703 O O . TRP A 1 88 ? -0.895 17.299 8.345 1.00 51.50 88 TRP A O 1
ATOM 713 N N . GLU A 1 89 ? 0.680 16.398 7.034 1.00 51.09 89 GLU A N 1
ATOM 714 C CA . GLU A 1 89 ? 0.917 17.621 6.250 1.00 51.09 89 GLU A CA 1
ATOM 715 C C . GLU A 1 89 ? -0.218 17.970 5.275 1.00 51.09 89 GLU A C 1
ATOM 717 O O . GLU A 1 89 ? -0.224 19.054 4.696 1.00 51.09 89 GLU A O 1
ATOM 722 N N . THR A 1 90 ? -1.226 17.105 5.113 1.00 50.84 90 THR A N 1
ATOM 723 C CA . THR A 1 90 ? -2.435 17.454 4.353 1.00 50.84 90 THR A CA 1
ATOM 724 C C . THR A 1 90 ? -3.556 17.885 5.294 1.00 50.84 90 THR A C 1
ATOM 726 O O . THR A 1 90 ? -4.125 17.096 6.046 1.00 50.84 90 THR A O 1
ATOM 729 N N . SER A 1 91 ? -3.829 19.190 5.244 1.00 42.81 91 SER A N 1
ATOM 730 C CA . SER A 1 91 ? -4.870 19.909 5.976 1.00 42.81 91 SER A CA 1
ATOM 731 C C . SER A 1 91 ? -6.212 19.149 6.004 1.00 42.81 91 SER A C 1
ATOM 733 O O . SER A 1 91 ? -6.697 18.724 4.955 1.00 42.81 91 SER A O 1
ATOM 735 N N . PRO A 1 92 ? -6.876 19.013 7.168 1.00 48.91 92 PRO A N 1
ATOM 736 C CA . PRO A 1 92 ? -8.104 18.224 7.325 1.00 48.91 92 PRO A CA 1
ATOM 737 C C . PRO A 1 92 ? -9.358 18.823 6.657 1.00 48.91 92 PRO A C 1
ATOM 739 O O . PRO A 1 92 ? -10.453 18.300 6.851 1.00 48.91 92 PRO A O 1
ATOM 742 N N . LYS A 1 93 ? -9.241 19.912 5.886 1.00 48.00 93 LYS A N 1
ATOM 743 C CA . LYS A 1 93 ? -10.395 20.633 5.321 1.00 48.00 93 LYS A CA 1
ATOM 744 C C . LYS A 1 93 ? -10.888 20.127 3.959 1.00 48.00 93 LYS A C 1
ATOM 746 O O . LYS A 1 93 ? -11.910 20.617 3.502 1.00 48.00 93 LYS A O 1
ATOM 751 N N . GLU A 1 94 ? -10.232 19.151 3.330 1.00 45.38 94 GLU A N 1
ATOM 752 C CA . GLU A 1 94 ? -10.531 18.777 1.931 1.00 45.38 94 GLU A CA 1
ATOM 753 C C . GLU A 1 94 ? -11.102 17.355 1.735 1.00 45.38 94 GLU A C 1
ATOM 755 O O . GLU A 1 94 ? -11.216 16.883 0.611 1.00 45.38 94 GLU A O 1
ATOM 760 N N . ILE A 1 95 ? -11.472 16.639 2.808 1.00 53.59 95 ILE A N 1
ATOM 761 C CA . ILE A 1 95 ? -11.938 15.232 2.710 1.00 53.59 95 ILE A CA 1
ATOM 762 C C . ILE A 1 95 ? -13.464 15.088 2.916 1.00 53.59 95 ILE A C 1
ATOM 764 O O . ILE A 1 95 ? -13.997 13.983 2.907 1.00 53.59 95 ILE A O 1
ATOM 768 N N . GLN A 1 96 ? -14.213 16.187 3.043 1.00 40.12 96 GLN A N 1
ATOM 769 C CA . GLN A 1 96 ? -15.683 16.156 3.034 1.00 40.12 96 GLN A CA 1
ATOM 770 C C . GLN A 1 96 ? -16.202 16.988 1.863 1.00 40.12 96 GLN A C 1
ATOM 772 O O . GLN A 1 96 ? -16.275 18.209 1.936 1.00 40.12 96 GLN A O 1
ATOM 777 N N . GLY A 1 97 ? -16.504 16.302 0.765 1.00 43.81 97 GLY A N 1
ATOM 778 C CA . GLY A 1 97 ? -16.996 16.884 -0.479 1.00 43.81 97 GLY A CA 1
ATOM 779 C C . GLY A 1 97 ? -17.571 15.802 -1.387 1.00 43.81 97 GLY A C 1
ATOM 780 O O . GLY A 1 97 ? -17.068 15.584 -2.486 1.00 43.81 97 GLY A O 1
ATOM 781 N N . LEU A 1 98 ? -18.570 15.088 -0.868 1.00 37.06 98 LEU A N 1
ATOM 782 C CA . LEU A 1 98 ? -19.620 14.392 -1.610 1.00 37.06 98 LEU A CA 1
ATOM 783 C C . LEU A 1 98 ? -20.938 14.741 -0.922 1.00 37.06 98 LEU A C 1
ATOM 785 O O . LEU A 1 98 ? -20.950 14.669 0.330 1.00 37.06 98 LEU A O 1
#

Radius of gyration: 32.8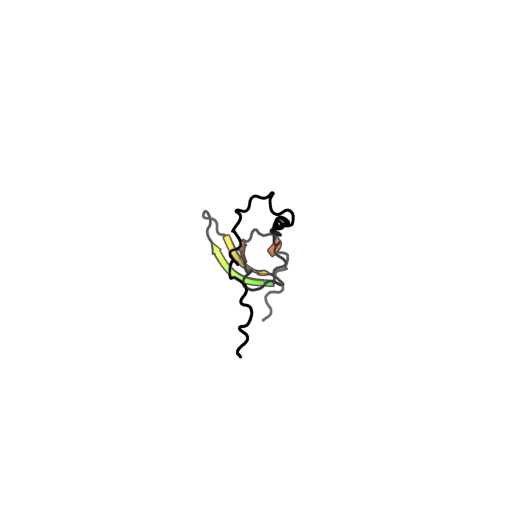2 Å; chains: 1; bounding box: 64×69×87 Å

Secondary structure (DSSP, 8-state):
---PPPPPP-----------TTS-TT-PPPPPPPP----------EEEEEEEEEE-GGG--EEEEEEEETT--GGG-EEEETT-GGGTTS-TTSS---

Foldseek 3Di:
DDDDDDDDPPPPPDDDDDCPVPPCPPPDDDDDDDDDPPDPPPQAAWPDWDDKDWDQDPNDTWIWTFTDGPPDDPVPTDIGTPPPPRHPPDDPPPPPDD

pLDDT: mean 72.61, std 14.92, range [37.06, 92.5]

Sequence (98 aa):
MFRKHPVFPVSLVKPYCQTEGDKCPSRKRNPTPPEIVEVEDSPGPVKKIIKARKIRPNGQDQRQYLVRFKSQTADKDKMVGRGCHSIWETSPKEIQGL

InterPro domains:
  IPR016197 Chromo-like domain superfamily [SSF54160] (3-73)

Organism: NCBI:txid1389203